Protein AF-A0A8H7BZ97-F1 (afdb_monomer_lite)

Foldseek 3Di:
DDPDDDDDDDDDDDDDDDDDPPDDDDDDDDDDDDDDDDDDPPDPDDPDQDPVRVVVVVVVVVVVVVVVVVVVLVVLLVVQPVNVPDDSDPVVSVVSSVVVVVVVVVVVVVVVVVVVVVCVVVVDD

InterPro domains:
  IPR011598 Myc-type, basic helix-loop-helix (bHLH) domain [PF00010] (54-104)
  IPR011598 Myc-type, basic helix-loop-helix (bHLH) domain [PS50888] (53-104)
  IPR011598 Myc-type, basic helix-loop-helix (bHLH) domain [SM00353] (59-110)
  IPR036638 Helix-loop-helix DNA-binding domain superfamily [G3DSA:4.10.280.10] (51-124)
  IPR036638 Helix-loop-helix DNA-binding domain superfamily [SSF47459] (47-118)
  IPR052207 Max-like/E-box-binding transcription factors [PTHR15741] (14-121)

Structure (mmCIF, N/CA/C/O backbone):
data_AF-A0A8H7BZ97-F1
#
_entry.id   AF-A0A8H7BZ97-F1
#
loop_
_atom_site.group_PDB
_atom_site.id
_atom_site.type_symbol
_atom_site.label_atom_id
_atom_site.label_alt_id
_atom_site.label_comp_id
_atom_site.label_asym_id
_atom_site.label_entity_id
_atom_site.label_seq_id
_atom_site.pdbx_PDB_ins_code
_atom_site.Cartn_x
_atom_site.Cartn_y
_atom_site.Cartn_z
_atom_site.occupancy
_atom_site.B_iso_or_equiv
_atom_site.auth_seq_id
_atom_site.auth_comp_id
_atom_site.auth_asym_id
_atom_site.auth_atom_id
_atom_site.pdbx_PDB_model_num
ATOM 1 N N . MET A 1 1 ? 20.479 14.311 -51.107 1.00 50.25 1 MET A N 1
ATOM 2 C CA . MET A 1 1 ? 21.415 14.611 -50.001 1.00 50.25 1 MET A CA 1
ATOM 3 C C . MET A 1 1 ? 20.630 14.636 -48.699 1.00 50.25 1 MET A C 1
ATOM 5 O O . MET A 1 1 ? 19.659 15.371 -48.617 1.00 50.25 1 MET A O 1
ATOM 9 N N . ASN A 1 2 ? 20.994 13.790 -47.739 1.00 50.50 2 ASN A N 1
ATOM 10 C CA . ASN A 1 2 ? 20.266 13.553 -46.489 1.00 50.50 2 ASN A CA 1
ATOM 11 C C . ASN A 1 2 ? 20.878 14.430 -45.365 1.00 50.50 2 ASN A C 1
ATOM 13 O O . ASN A 1 2 ? 22.080 14.287 -45.145 1.00 50.50 2 ASN A O 1
ATOM 17 N N . PRO A 1 3 ? 20.142 15.320 -44.666 1.00 59.69 3 PRO A N 1
ATOM 18 C CA . PRO A 1 3 ? 20.711 16.230 -43.664 1.00 59.69 3 PRO A CA 1
ATOM 19 C C . PRO A 1 3 ? 20.408 15.796 -42.216 1.00 59.69 3 PRO A C 1
ATOM 21 O O . PRO A 1 3 ? 19.980 16.604 -41.397 1.00 59.69 3 PRO A O 1
ATOM 24 N N . TYR A 1 4 ? 20.626 14.522 -41.877 1.00 54.09 4 TYR A N 1
ATOM 25 C CA . TYR A 1 4 ? 20.596 14.067 -40.482 1.00 54.09 4 TYR A CA 1
ATOM 26 C C . TYR A 1 4 ? 22.024 14.013 -39.934 1.00 54.09 4 TYR A C 1
ATOM 28 O O . TYR A 1 4 ? 22.737 13.029 -40.110 1.00 54.09 4 TYR A O 1
ATOM 36 N N . HIS A 1 5 ? 22.443 15.103 -39.295 1.00 66.00 5 HIS A N 1
ATOM 37 C CA . HIS A 1 5 ? 23.658 15.168 -38.489 1.00 66.00 5 HIS A CA 1
ATOM 38 C C . HIS A 1 5 ? 23.303 14.770 -37.048 1.00 66.00 5 HIS A C 1
ATOM 40 O O . HIS A 1 5 ? 22.529 15.460 -36.385 1.00 66.00 5 HIS A O 1
ATOM 46 N N . ILE A 1 6 ? 23.821 13.629 -36.590 1.00 67.38 6 ILE A N 1
ATOM 47 C CA . ILE A 1 6 ? 23.679 13.130 -35.215 1.00 67.38 6 ILE A CA 1
ATOM 48 C C . ILE A 1 6 ? 24.960 13.525 -34.457 1.00 67.38 6 ILE A C 1
ATOM 50 O O . ILE A 1 6 ? 26.039 13.172 -34.933 1.00 67.38 6 ILE A O 1
ATOM 54 N N . PRO A 1 7 ? 24.890 14.239 -33.316 1.00 59.19 7 PRO A N 1
ATOM 55 C CA . PRO A 1 7 ? 26.082 14.594 -32.546 1.00 59.19 7 PRO A CA 1
ATOM 56 C C . PRO A 1 7 ? 26.695 13.368 -31.855 1.00 59.19 7 PRO A C 1
ATOM 58 O O . PRO A 1 7 ? 25.981 12.611 -31.193 1.00 59.19 7 PRO A O 1
ATOM 61 N N . GLU A 1 8 ? 28.016 13.202 -31.964 1.00 50.72 8 GLU A N 1
ATOM 62 C CA . GLU A 1 8 ? 28.780 12.221 -31.186 1.00 50.72 8 GLU A CA 1
ATOM 63 C C . GLU A 1 8 ? 28.807 12.578 -29.690 1.00 50.72 8 GLU A C 1
ATOM 65 O O . GLU A 1 8 ? 28.972 13.736 -29.305 1.00 50.72 8 GLU A O 1
ATOM 70 N N . GLN A 1 9 ? 28.659 11.556 -28.845 1.00 47.41 9 GLN A N 1
ATOM 71 C CA . GLN A 1 9 ? 28.860 11.606 -27.394 1.00 47.41 9 GLN A CA 1
ATOM 72 C C . GLN A 1 9 ? 30.162 10.855 -27.043 1.00 47.41 9 GLN A C 1
ATOM 74 O O . GLN A 1 9 ? 30.526 9.913 -27.748 1.00 47.41 9 GLN A O 1
ATOM 79 N N . PRO A 1 10 ? 30.877 11.273 -25.984 1.00 51.00 10 PRO A N 1
ATOM 80 C CA . PRO A 1 10 ? 32.319 11.085 -25.848 1.00 51.00 10 PRO A CA 1
ATOM 81 C C . PRO A 1 10 ? 32.767 9.664 -25.488 1.00 51.00 10 PRO A C 1
ATOM 83 O O . PRO A 1 10 ? 32.074 8.880 -24.841 1.00 51.00 10 PRO A O 1
ATOM 86 N N . HIS A 1 11 ? 34.005 9.399 -25.895 1.00 44.59 11 HIS A N 1
ATOM 87 C CA . HIS A 1 11 ? 34.804 8.190 -25.726 1.00 44.59 11 HIS A CA 1
ATOM 88 C C . HIS A 1 11 ? 34.926 7.768 -24.250 1.00 44.59 11 HIS A C 1
ATOM 90 O O . HIS A 1 11 ? 35.321 8.555 -23.389 1.00 44.59 11 HIS A O 1
ATOM 96 N N . THR A 1 12 ? 34.625 6.503 -23.958 1.00 49.03 12 THR A N 1
ATOM 97 C CA . THR A 1 12 ? 34.840 5.891 -22.643 1.00 49.03 12 THR A CA 1
ATOM 98 C C . THR A 1 12 ? 36.311 5.502 -22.485 1.00 49.03 12 THR A C 1
ATOM 100 O O . THR A 1 12 ? 36.774 4.572 -23.146 1.00 49.03 12 THR A O 1
ATOM 103 N N . SER A 1 13 ? 37.041 6.187 -21.603 1.00 47.22 13 SER A N 1
ATOM 104 C CA . SER A 1 13 ? 38.356 5.739 -21.132 1.00 47.22 13 SER A CA 1
ATOM 105 C C . SER A 1 13 ? 38.217 4.493 -20.261 1.00 47.22 13 SE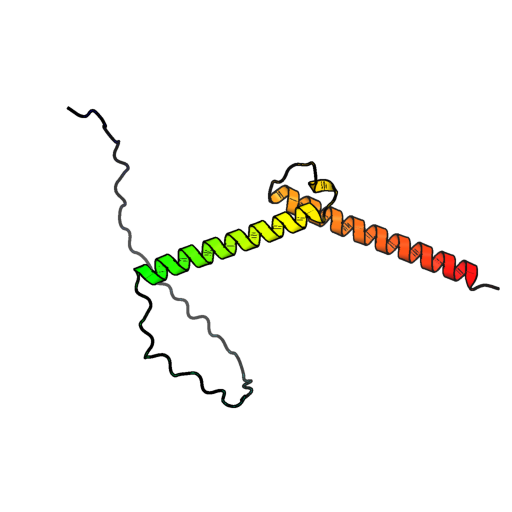R A C 1
ATOM 107 O O . SER A 1 13 ? 37.543 4.507 -19.232 1.00 47.22 13 SER A O 1
ATOM 109 N N . SER A 1 14 ? 38.898 3.431 -20.679 1.00 48.31 14 SER A N 1
ATOM 110 C CA . SER A 1 14 ? 39.205 2.242 -19.893 1.00 48.31 14 SER A CA 1
ATOM 111 C C . SER A 1 14 ? 40.053 2.601 -18.672 1.00 48.31 14 SER A C 1
ATOM 113 O O . SER A 1 14 ? 41.140 3.153 -18.836 1.00 48.31 14 SER A O 1
ATOM 115 N N . GLN A 1 15 ? 39.607 2.224 -17.473 1.00 47.56 15 GLN A N 1
ATOM 116 C CA . GLN A 1 15 ? 40.488 1.988 -16.329 1.00 47.56 15 GLN A CA 1
ATOM 117 C C . GLN A 1 15 ? 40.066 0.689 -15.637 1.00 47.56 15 GLN A C 1
ATOM 119 O O . GLN A 1 15 ? 38.955 0.545 -15.129 1.00 47.56 15 GLN A O 1
ATOM 124 N N . ASP A 1 16 ? 40.979 -0.265 -15.749 1.00 46.84 16 ASP A N 1
ATOM 125 C CA . ASP A 1 16 ? 41.057 -1.561 -15.098 1.00 46.84 16 ASP A CA 1
ATOM 126 C C . ASP A 1 16 ? 41.651 -1.327 -13.706 1.00 46.84 16 ASP A C 1
ATOM 128 O O . ASP A 1 16 ? 42.715 -0.724 -13.629 1.00 46.84 16 ASP A O 1
ATOM 132 N N . ASP A 1 17 ? 40.969 -1.741 -12.634 1.00 46.69 17 ASP A N 1
ATOM 133 C CA . ASP A 1 17 ? 41.590 -1.934 -11.320 1.00 46.69 17 ASP A CA 1
ATOM 134 C C . ASP A 1 17 ? 40.695 -2.783 -10.394 1.00 46.69 17 ASP A C 1
ATOM 136 O O . ASP A 1 17 ? 39.584 -2.405 -10.017 1.00 46.69 17 ASP A O 1
ATOM 140 N N . GLY A 1 18 ? 41.241 -3.917 -9.944 1.00 41.78 18 GLY A N 1
ATOM 141 C CA . GLY A 1 18 ? 41.015 -4.394 -8.576 1.00 41.78 18 GLY A CA 1
ATOM 142 C C . GLY A 1 18 ? 39.983 -5.502 -8.360 1.00 41.78 18 GLY A C 1
ATOM 143 O O . GLY A 1 18 ? 38.935 -5.298 -7.746 1.00 41.78 18 GLY A O 1
ATOM 144 N N . ALA A 1 19 ? 40.346 -6.736 -8.712 1.00 50.22 19 ALA A N 1
ATOM 145 C CA . ALA A 1 19 ? 39.722 -7.939 -8.171 1.00 50.22 19 ALA A CA 1
ATOM 146 C C . ALA A 1 19 ? 39.854 -7.999 -6.633 1.00 50.22 19 ALA A C 1
ATOM 148 O O . ALA A 1 19 ? 40.938 -8.207 -6.094 1.00 50.22 19 ALA A O 1
ATOM 149 N N . ASN A 1 20 ? 38.734 -7.894 -5.911 1.00 46.25 20 ASN A N 1
ATOM 150 C CA . ASN A 1 20 ? 38.662 -8.208 -4.481 1.00 46.25 20 ASN A CA 1
ATOM 151 C C . ASN A 1 20 ? 37.472 -9.137 -4.201 1.00 46.25 20 ASN A C 1
ATOM 153 O O . ASN A 1 20 ? 36.460 -8.755 -3.611 1.00 46.25 20 ASN A O 1
ATOM 157 N N . CYS A 1 21 ? 37.594 -10.392 -4.638 1.00 48.03 21 CYS A N 1
ATOM 158 C CA . CYS A 1 21 ? 36.708 -11.474 -4.216 1.00 48.03 21 CYS A CA 1
ATOM 159 C C . CYS A 1 21 ? 37.060 -11.861 -2.769 1.00 48.03 21 CYS A C 1
ATOM 161 O O . CYS A 1 21 ? 37.845 -12.778 -2.514 1.00 48.03 21 CYS A O 1
ATOM 163 N N . ARG A 1 22 ? 36.508 -11.131 -1.791 1.00 46.12 22 ARG A N 1
ATOM 164 C CA . ARG A 1 22 ? 36.603 -11.513 -0.377 1.00 46.12 22 ARG A CA 1
ATOM 165 C C . ARG A 1 22 ? 35.712 -12.725 -0.126 1.00 46.12 22 ARG A C 1
ATOM 167 O O . ARG A 1 22 ? 34.496 -12.610 0.004 1.00 46.12 22 ARG A O 1
ATOM 174 N N . LYS A 1 23 ? 36.357 -13.889 -0.039 1.00 44.72 23 LYS A N 1
ATOM 175 C CA . LYS A 1 23 ? 35.803 -15.148 0.463 1.00 44.72 23 LYS A CA 1
ATOM 176 C C . LYS A 1 23 ? 35.164 -14.908 1.835 1.00 44.72 23 LYS A C 1
ATOM 178 O O . LYS A 1 23 ? 35.868 -14.632 2.803 1.00 44.72 23 LYS A O 1
ATOM 183 N N . ARG A 1 24 ? 33.838 -15.007 1.926 1.00 37.62 24 ARG A N 1
ATOM 184 C CA . ARG A 1 24 ? 33.128 -15.088 3.206 1.00 37.62 24 ARG A CA 1
ATOM 185 C C . ARG A 1 24 ? 32.825 -16.560 3.473 1.00 37.62 24 ARG A C 1
ATOM 187 O O . ARG A 1 24 ? 32.017 -17.156 2.772 1.00 37.62 24 ARG A O 1
ATOM 194 N N . SER A 1 25 ? 33.527 -17.127 4.453 1.00 45.34 25 SER A N 1
ATOM 195 C CA . SER A 1 25 ? 33.298 -18.469 4.986 1.00 45.34 25 SER A CA 1
ATOM 196 C C . SER A 1 25 ? 31.845 -18.631 5.428 1.00 45.34 25 SER A C 1
ATOM 198 O O . SER A 1 25 ? 31.385 -17.903 6.305 1.00 45.34 25 SER A O 1
ATOM 200 N N . THR A 1 26 ? 31.138 -19.594 4.847 1.00 52.12 26 THR A N 1
ATOM 201 C CA . THR A 1 26 ? 29.885 -20.122 5.391 1.00 52.12 26 THR A CA 1
ATOM 202 C C . THR A 1 26 ? 30.215 -21.391 6.168 1.00 52.12 26 THR A C 1
ATOM 204 O O . THR A 1 26 ? 30.483 -22.438 5.576 1.00 52.12 26 THR A O 1
ATOM 207 N N . ASN A 1 27 ? 30.241 -21.280 7.495 1.00 50.66 27 ASN A N 1
ATOM 208 C CA . ASN A 1 27 ? 30.051 -22.427 8.374 1.00 50.66 27 ASN A CA 1
ATOM 209 C C . ASN A 1 27 ? 28.552 -22.715 8.401 1.00 50.66 27 ASN A C 1
ATOM 211 O O . ASN A 1 27 ? 27.832 -21.963 9.045 1.00 50.66 27 ASN A O 1
ATOM 215 N N . ASP A 1 28 ? 28.098 -23.792 7.762 1.00 47.03 28 ASP A N 1
ATOM 216 C CA . ASP A 1 28 ? 26.746 -24.304 7.989 1.00 47.03 28 ASP A CA 1
ATOM 217 C C . ASP A 1 28 ? 26.773 -25.823 8.166 1.00 47.03 28 ASP A C 1
ATOM 219 O O . ASP A 1 28 ? 27.104 -26.611 7.276 1.00 47.03 28 ASP A O 1
ATOM 223 N N . ILE A 1 29 ? 26.465 -26.195 9.405 1.00 49.47 29 ILE A N 1
ATOM 224 C CA . ILE A 1 29 ? 26.365 -27.539 9.948 1.00 49.47 29 ILE A CA 1
ATOM 225 C C . ILE A 1 29 ? 25.043 -28.167 9.484 1.00 49.47 29 ILE A C 1
ATOM 227 O O . ILE A 1 29 ? 23.972 -27.601 9.654 1.00 49.47 29 ILE A O 1
ATOM 231 N N . ALA A 1 30 ? 25.168 -29.367 8.916 1.00 49.69 30 ALA A N 1
ATOM 232 C CA . ALA A 1 30 ? 24.232 -30.493 8.923 1.00 49.69 30 ALA A CA 1
ATOM 233 C C . ALA A 1 30 ? 22.712 -30.225 8.997 1.00 49.69 30 ALA A C 1
ATOM 235 O O . ALA A 1 30 ? 22.175 -29.941 10.061 1.00 49.69 30 ALA A O 1
ATOM 236 N N . SER A 1 31 ? 21.985 -30.585 7.928 1.00 46.59 31 SER A N 1
ATOM 237 C CA . SER A 1 31 ? 20.880 -31.573 7.995 1.00 46.59 31 SER A CA 1
ATOM 238 C C . SER A 1 31 ? 20.312 -31.905 6.600 1.00 46.59 31 SER A C 1
ATOM 240 O O . SER A 1 31 ? 19.669 -31.097 5.940 1.00 46.59 31 SER A O 1
ATOM 242 N N . ARG A 1 32 ? 20.546 -33.142 6.136 1.00 55.00 32 ARG A N 1
ATOM 243 C CA . ARG A 1 32 ? 19.887 -33.755 4.962 1.00 55.00 32 ARG A CA 1
ATOM 244 C C . ARG A 1 32 ? 18.599 -34.452 5.402 1.00 55.00 32 ARG A C 1
ATOM 246 O O . ARG A 1 32 ? 18.685 -35.287 6.300 1.00 55.00 32 ARG A O 1
ATOM 253 N N . PRO A 1 33 ? 17.497 -34.333 4.645 1.00 48.34 33 PRO A N 1
ATOM 254 C CA . PRO A 1 33 ? 16.532 -35.413 4.519 1.00 48.34 33 PRO A CA 1
ATOM 255 C C . PRO A 1 33 ? 16.670 -36.081 3.143 1.00 48.34 33 PRO A C 1
ATOM 257 O O . PRO A 1 33 ? 16.677 -35.431 2.096 1.00 48.34 33 PRO A O 1
ATOM 260 N N . LYS A 1 34 ? 16.800 -37.412 3.137 1.00 50.94 34 LYS A N 1
ATOM 261 C CA . LYS A 1 34 ? 16.687 -38.233 1.926 1.00 50.94 34 LYS A CA 1
ATOM 262 C C . LYS A 1 34 ? 15.208 -38.496 1.639 1.00 50.94 34 LYS A C 1
ATOM 264 O O . LYS A 1 34 ? 14.562 -39.177 2.426 1.00 50.94 34 LYS A O 1
ATOM 269 N N . SER A 1 35 ? 14.697 -38.045 0.495 1.00 51.81 35 SER A N 1
ATOM 270 C CA . SER A 1 35 ? 13.411 -38.500 -0.048 1.00 51.81 35 SER A CA 1
ATOM 271 C C . SER A 1 35 ? 13.612 -39.211 -1.389 1.00 51.81 35 SER A C 1
ATOM 273 O O . SER A 1 35 ? 14.479 -38.862 -2.193 1.00 51.81 35 SER A O 1
ATOM 275 N N . LYS A 1 36 ? 12.877 -40.317 -1.540 1.00 48.94 36 LYS A N 1
ATOM 276 C CA . LYS A 1 36 ? 13.073 -41.371 -2.537 1.00 48.94 36 LYS A CA 1
ATOM 277 C C . LYS A 1 36 ? 12.598 -40.962 -3.934 1.00 48.94 36 LYS A C 1
ATOM 279 O O . LYS A 1 36 ? 11.783 -40.062 -4.105 1.00 48.94 36 LYS A O 1
ATOM 284 N N . GLY A 1 37 ? 13.166 -41.656 -4.919 1.00 47.59 37 GLY A N 1
ATOM 285 C CA . GLY A 1 37 ? 13.112 -41.363 -6.343 1.00 47.59 37 GLY A CA 1
ATOM 286 C C . GLY A 1 37 ? 11.714 -41.196 -6.927 1.00 47.59 37 GLY A C 1
ATOM 287 O O . GLY A 1 37 ? 10.865 -42.078 -6.842 1.00 47.59 37 GLY A O 1
ATOM 288 N N . ARG A 1 38 ? 11.550 -40.080 -7.632 1.00 53.44 38 ARG A N 1
ATOM 289 C CA . ARG A 1 38 ? 10.683 -39.976 -8.801 1.00 53.44 38 ARG A CA 1
ATOM 290 C C . ARG A 1 38 ? 11.627 -39.734 -9.968 1.00 53.44 38 ARG A C 1
ATOM 292 O O . ARG A 1 38 ? 12.382 -38.761 -9.949 1.00 53.44 38 ARG A O 1
ATOM 299 N N . GLU A 1 39 ? 11.666 -40.678 -10.896 1.00 53.78 39 GLU A N 1
ATOM 300 C CA . GLU A 1 39 ? 12.589 -40.718 -12.025 1.00 53.78 39 GLU A CA 1
ATOM 301 C C . GLU A 1 39 ? 12.475 -39.437 -12.859 1.00 53.78 39 GLU A C 1
ATOM 303 O O . GLU A 1 39 ? 11.580 -39.251 -13.682 1.00 53.78 39 GLU A O 1
ATOM 308 N N . ARG A 1 40 ? 13.376 -38.489 -12.580 1.00 57.31 40 ARG A N 1
ATOM 309 C CA . ARG A 1 40 ? 13.558 -37.296 -13.395 1.00 57.31 40 ARG A CA 1
ATOM 310 C C . ARG A 1 40 ? 14.191 -37.785 -14.686 1.00 57.31 40 ARG A C 1
ATOM 312 O O . ARG A 1 40 ? 15.356 -38.178 -14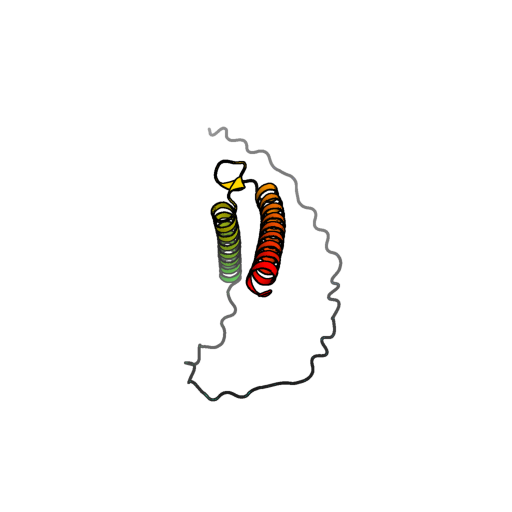.667 1.00 57.31 40 ARG A O 1
ATOM 319 N N . ARG A 1 41 ? 13.422 -37.756 -15.782 1.00 57.91 41 ARG A N 1
ATOM 320 C CA . ARG A 1 41 ? 13.951 -37.835 -17.150 1.00 57.91 41 ARG A CA 1
ATOM 321 C C . ARG A 1 41 ? 15.259 -37.051 -17.180 1.00 57.91 41 ARG A C 1
ATOM 323 O O . ARG A 1 41 ? 15.256 -35.851 -16.893 1.00 57.91 41 ARG A O 1
ATOM 330 N N . ARG A 1 42 ? 16.364 -37.763 -17.406 1.00 57.12 42 ARG A N 1
ATOM 331 C CA . ARG A 1 42 ? 17.714 -37.203 -17.414 1.00 57.12 42 ARG A CA 1
ATOM 332 C C . ARG A 1 42 ? 17.750 -36.163 -18.526 1.00 57.12 42 ARG A C 1
ATOM 334 O O . ARG A 1 42 ? 17.821 -36.513 -19.698 1.00 57.12 42 ARG A O 1
ATOM 341 N N . LYS A 1 43 ? 17.602 -34.889 -18.157 1.00 58.53 43 LYS A N 1
ATOM 342 C CA . LYS A 1 43 ? 17.910 -33.778 -19.054 1.00 58.53 43 LYS A CA 1
ATOM 343 C C . LYS A 1 43 ? 19.375 -33.951 -19.448 1.00 58.53 43 LYS A C 1
ATOM 345 O O . LYS A 1 43 ? 20.196 -34.270 -18.586 1.00 58.53 43 LYS A O 1
ATOM 350 N N . ALA A 1 44 ? 19.635 -33.834 -20.746 1.00 60.47 44 ALA A N 1
ATOM 351 C CA . ALA A 1 44 ? 20.961 -33.905 -21.343 1.00 60.47 44 ALA A CA 1
ATOM 352 C C . ALA A 1 44 ? 21.952 -32.994 -20.584 1.00 60.47 44 ALA A C 1
ATOM 354 O O . ALA A 1 44 ? 21.503 -32.070 -19.892 1.00 60.47 44 ALA A O 1
ATOM 355 N N . PRO A 1 45 ? 23.269 -33.270 -20.660 1.00 52.97 45 PRO A N 1
ATOM 356 C CA . PRO A 1 45 ? 24.286 -32.511 -19.940 1.00 52.97 45 PRO A CA 1
ATOM 357 C C . PRO A 1 45 ? 24.043 -31.023 -20.163 1.00 52.97 45 PRO A C 1
ATOM 359 O O . PRO A 1 45 ? 23.857 -30.600 -21.295 1.00 52.97 45 PRO A O 1
ATOM 362 N N . HIS A 1 46 ? 23.955 -30.282 -19.062 1.00 57.84 46 HIS A N 1
ATOM 363 C CA . HIS A 1 46 ? 23.692 -28.851 -18.998 1.00 57.84 46 HIS A CA 1
ATOM 364 C C . HIS A 1 46 ? 24.474 -28.095 -20.083 1.00 57.84 46 HIS A C 1
ATOM 366 O O . HIS A 1 46 ? 25.646 -27.780 -19.891 1.00 57.84 46 HIS A O 1
ATOM 372 N N . GLU A 1 47 ? 23.824 -27.780 -21.207 1.00 62.97 47 GLU A N 1
ATOM 373 C CA . GLU A 1 47 ? 24.279 -26.686 -22.053 1.00 62.97 47 GLU A CA 1
ATOM 374 C C . GLU A 1 47 ? 24.224 -25.447 -21.166 1.00 62.97 47 GLU A C 1
ATOM 376 O O . GLU A 1 47 ? 23.187 -25.093 -20.590 1.00 62.97 47 GLU A O 1
ATOM 381 N N . LEU A 1 48 ? 25.398 -24.875 -20.929 1.00 74.81 48 LEU A N 1
ATOM 382 C CA . LEU A 1 48 ? 25.523 -23.566 -20.323 1.00 74.81 48 LEU A CA 1
ATOM 383 C C . LEU A 1 48 ? 24.695 -22.621 -21.195 1.00 74.81 48 LEU A C 1
ATOM 385 O O . LEU A 1 48 ? 24.913 -22.573 -22.402 1.00 74.81 48 LEU A O 1
ATOM 389 N N . LEU A 1 49 ? 23.742 -21.908 -20.586 1.00 74.81 49 LEU A N 1
ATOM 390 C CA . LEU A 1 49 ? 22.964 -20.882 -21.282 1.00 74.81 49 LEU A CA 1
ATOM 391 C C . LEU A 1 49 ? 23.939 -19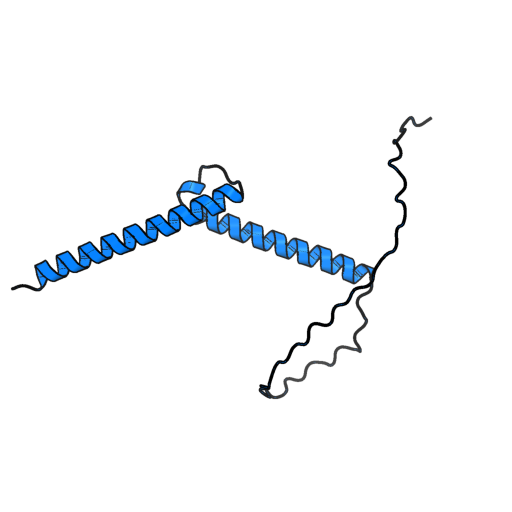.990 -22.053 1.00 74.81 49 LEU A C 1
ATOM 393 O O . LEU A 1 49 ? 24.908 -19.488 -21.467 1.00 74.81 49 LEU A O 1
ATOM 397 N N . THR A 1 50 ? 23.697 -19.808 -23.345 1.00 86.69 50 THR A N 1
ATOM 398 C CA . THR A 1 50 ? 24.491 -18.891 -24.165 1.00 86.69 50 THR A CA 1
ATOM 399 C C . THR A 1 50 ? 24.439 -17.485 -23.560 1.00 86.69 50 THR A C 1
ATOM 401 O O . THR A 1 50 ? 23.499 -17.129 -22.846 1.00 86.69 50 THR A O 1
ATOM 404 N N . GLU A 1 51 ? 25.432 -16.641 -23.838 1.00 86.06 51 GLU A N 1
ATOM 405 C CA . GLU A 1 51 ? 25.427 -15.254 -23.342 1.00 86.06 51 GLU A CA 1
ATOM 406 C C . GLU A 1 51 ? 24.160 -14.491 -23.782 1.00 86.06 51 GLU A C 1
ATOM 408 O O . GLU A 1 51 ? 23.591 -13.706 -23.017 1.00 86.06 51 GLU A O 1
ATOM 413 N N . ALA A 1 52 ? 23.647 -14.798 -24.978 1.00 87.94 52 ALA A N 1
ATOM 414 C CA . ALA A 1 52 ? 22.375 -14.283 -25.475 1.00 87.94 52 ALA A CA 1
ATOM 415 C C . ALA A 1 52 ? 21.177 -14.767 -24.635 1.00 87.94 52 ALA A C 1
ATOM 417 O O . ALA A 1 52 ? 20.340 -13.955 -24.233 1.00 87.94 52 ALA A O 1
ATOM 418 N N . GLU A 1 53 ? 21.110 -16.061 -24.314 1.00 89.31 53 GLU A N 1
ATOM 419 C CA . GLU A 1 53 ? 20.046 -16.633 -23.477 1.00 89.31 53 GLU A CA 1
ATOM 420 C C . GLU A 1 53 ? 20.108 -16.141 -22.032 1.00 89.31 53 GLU A C 1
ATOM 422 O O . GLU A 1 53 ? 19.066 -15.840 -21.448 1.00 89.31 53 GLU A O 1
ATOM 427 N N . LYS A 1 54 ? 21.305 -15.992 -21.452 1.00 92.00 54 LYS A N 1
ATOM 428 C CA . LYS A 1 54 ? 21.477 -15.392 -20.120 1.00 92.00 54 LYS A CA 1
ATOM 429 C C . LYS A 1 54 ? 20.949 -13.962 -20.097 1.00 92.00 54 LYS A C 1
ATOM 431 O O . LYS A 1 54 ? 20.194 -13.609 -19.191 1.00 92.00 54 LYS A O 1
ATOM 436 N N . LYS A 1 55 ? 21.291 -13.150 -21.104 1.00 93.62 55 LYS A N 1
ATOM 437 C CA . LYS A 1 55 ? 20.802 -11.769 -21.229 1.00 93.62 55 LYS A CA 1
ATOM 438 C C . LYS A 1 55 ? 19.281 -11.724 -21.381 1.00 93.62 55 LYS A C 1
ATOM 440 O O . LYS A 1 55 ? 18.625 -10.941 -20.692 1.00 93.62 55 LYS A O 1
ATOM 445 N N . ALA A 1 56 ? 18.714 -12.584 -22.226 1.00 93.56 56 ALA A N 1
ATOM 446 C CA . ALA A 1 56 ? 17.268 -12.688 -22.407 1.00 93.56 56 ALA A CA 1
ATOM 447 C C . ALA A 1 56 ? 16.557 -13.107 -21.108 1.00 93.56 56 ALA A C 1
ATOM 449 O O . ALA A 1 56 ? 15.572 -12.484 -20.708 1.00 93.56 56 ALA A O 1
ATOM 450 N N . ASN A 1 57 ? 17.085 -14.111 -20.404 1.00 95.31 57 ASN A N 1
ATOM 451 C CA . ASN A 1 57 ? 16.517 -14.587 -19.147 1.00 95.31 57 ASN A CA 1
ATOM 452 C C . ASN A 1 57 ? 16.620 -13.540 -18.028 1.00 95.31 57 ASN A C 1
ATOM 454 O O . ASN A 1 57 ? 15.673 -13.379 -17.260 1.00 95.31 57 ASN A O 1
ATOM 458 N N . HIS A 1 58 ? 17.724 -12.791 -17.966 1.00 97.00 58 HIS A N 1
ATOM 459 C CA . HIS A 1 58 ? 17.885 -11.680 -17.030 1.00 97.00 58 HIS A CA 1
ATOM 460 C C . HIS A 1 58 ? 16.821 -10.596 -17.257 1.00 97.00 58 HIS A C 1
ATOM 462 O O . HIS A 1 58 ? 16.144 -10.191 -16.312 1.00 97.00 58 HIS A O 1
ATOM 468 N N . ILE A 1 59 ? 16.613 -10.176 -18.511 1.00 96.62 59 ILE A N 1
ATOM 469 C CA . ILE A 1 59 ? 15.577 -9.192 -18.866 1.00 96.62 59 ILE A CA 1
ATOM 470 C C . ILE A 1 59 ? 14.186 -9.712 -18.486 1.00 96.62 59 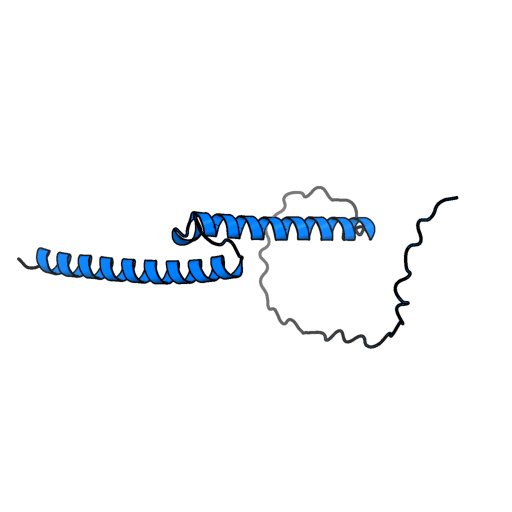ILE A C 1
ATOM 472 O O . ILE A 1 59 ? 13.428 -9.001 -17.829 1.00 96.62 59 ILE A O 1
ATOM 476 N N . ALA A 1 60 ? 13.865 -10.957 -18.846 1.00 97.38 60 ALA A N 1
ATOM 477 C CA . ALA A 1 60 ? 12.569 -11.558 -18.542 1.00 97.38 60 ALA A CA 1
ATOM 478 C C . ALA A 1 60 ? 12.325 -11.686 -17.027 1.00 97.38 60 ALA A C 1
ATOM 480 O O . ALA A 1 60 ? 11.243 -11.363 -16.532 1.00 97.38 60 ALA A O 1
ATOM 481 N N . SER A 1 61 ? 13.340 -12.117 -16.274 1.00 97.75 61 SER A N 1
ATOM 482 C CA . SER A 1 61 ? 13.261 -12.257 -14.817 1.00 97.75 61 SER A CA 1
ATOM 483 C C . SER A 1 61 ? 13.052 -10.907 -14.135 1.00 97.75 61 SER A C 1
ATOM 485 O O . SER A 1 61 ? 12.217 -10.797 -13.236 1.00 97.75 61 SER A O 1
ATOM 487 N N . GLU A 1 62 ? 13.742 -9.863 -14.592 1.00 98.19 62 GLU A N 1
ATOM 488 C CA . GLU A 1 62 ? 13.587 -8.517 -14.042 1.00 98.19 62 GLU A CA 1
ATOM 489 C C . GLU A 1 62 ? 12.238 -7.887 -14.423 1.00 98.19 62 GLU A C 1
ATOM 491 O O . GLU A 1 62 ? 11.596 -7.259 -13.581 1.00 98.19 62 GLU A O 1
ATOM 496 N N . GLN A 1 63 ? 11.745 -8.103 -15.646 1.00 98.50 63 GLN A N 1
ATOM 497 C CA . GLN A 1 63 ? 10.393 -7.686 -16.039 1.00 98.50 63 GLN A CA 1
ATOM 498 C C . GLN A 1 63 ? 9.329 -8.335 -15.152 1.00 98.50 63 GLN A C 1
ATOM 500 O O . GLN A 1 63 ? 8.473 -7.634 -14.608 1.00 98.50 63 GLN A O 1
ATOM 505 N N . LYS A 1 64 ? 9.422 -9.653 -14.938 1.00 98.38 64 LYS A N 1
ATOM 506 C CA . LYS A 1 64 ? 8.519 -10.382 -14.040 1.00 98.38 64 LYS A CA 1
ATOM 507 C C . LYS A 1 64 ? 8.608 -9.855 -12.608 1.00 98.38 64 LYS A C 1
ATOM 509 O O . LYS A 1 64 ? 7.580 -9.631 -11.971 1.00 98.38 64 LYS A O 1
ATOM 514 N N . ARG A 1 65 ? 9.821 -9.612 -12.100 1.00 98.38 65 ARG A N 1
ATOM 515 C CA . ARG A 1 65 ? 10.028 -9.020 -10.771 1.00 98.38 65 ARG A CA 1
ATOM 516 C C . ARG A 1 65 ? 9.339 -7.656 -10.661 1.00 98.38 65 ARG A C 1
ATOM 518 O O . ARG A 1 65 ? 8.605 -7.432 -9.702 1.00 98.38 65 ARG A O 1
ATOM 525 N N . ARG A 1 66 ? 9.522 -6.770 -11.645 1.00 98.19 66 ARG A N 1
ATOM 526 C CA . ARG A 1 66 ? 8.881 -5.442 -11.677 1.00 98.19 66 ARG A CA 1
ATOM 527 C C . ARG A 1 66 ? 7.362 -5.527 -11.767 1.00 98.19 66 ARG A C 1
ATOM 529 O O . ARG A 1 66 ? 6.680 -4.763 -11.093 1.00 98.19 66 ARG A O 1
ATOM 536 N N . GLN A 1 67 ? 6.831 -6.453 -12.560 1.00 98.25 67 GLN A N 1
ATOM 537 C CA . GLN A 1 67 ? 5.390 -6.676 -12.652 1.00 98.25 67 GLN A CA 1
ATOM 538 C C . GLN A 1 67 ? 4.808 -7.122 -11.307 1.00 98.25 67 GLN A C 1
ATOM 540 O O . GLN A 1 67 ? 3.807 -6.565 -10.872 1.00 98.25 67 GLN A O 1
ATOM 545 N N . ASN A 1 68 ? 5.464 -8.055 -10.614 1.00 98.19 68 ASN A N 1
ATOM 546 C CA . ASN A 1 68 ? 5.025 -8.495 -9.289 1.00 98.19 68 ASN A CA 1
ATOM 547 C C . ASN A 1 68 ? 5.016 -7.348 -8.269 1.00 98.19 68 ASN A C 1
ATOM 549 O O . ASN A 1 68 ? 4.092 -7.258 -7.467 1.00 98.19 68 ASN A O 1
ATOM 553 N N . ILE A 1 69 ? 6.019 -6.462 -8.309 1.00 97.25 69 ILE A N 1
ATOM 554 C CA . ILE A 1 69 ? 6.062 -5.279 -7.437 1.00 97.25 69 ILE A CA 1
ATOM 555 C C . ILE A 1 69 ? 4.870 -4.357 -7.721 1.00 97.25 69 ILE A C 1
ATOM 557 O O . ILE A 1 69 ? 4.196 -3.941 -6.784 1.00 97.25 69 ILE A O 1
ATOM 561 N N . ARG A 1 70 ? 4.568 -4.084 -8.998 1.00 96.38 70 ARG A N 1
ATOM 562 C CA . ARG A 1 70 ? 3.409 -3.260 -9.386 1.00 96.38 70 ARG A CA 1
ATOM 563 C C . ARG A 1 70 ? 2.092 -3.854 -8.898 1.00 96.38 70 ARG A C 1
ATOM 565 O O . ARG A 1 70 ? 1.330 -3.148 -8.257 1.00 96.38 70 ARG A O 1
ATOM 572 N N . LEU A 1 71 ? 1.890 -5.157 -9.098 1.00 96.69 71 LEU A N 1
ATOM 573 C CA . LEU A 1 71 ? 0.699 -5.852 -8.602 1.00 96.69 71 LEU A CA 1
ATOM 574 C C . LEU A 1 71 ? 0.557 -5.742 -7.077 1.00 96.69 71 LEU A C 1
ATOM 576 O O . LEU A 1 71 ? -0.552 -5.607 -6.572 1.00 96.69 71 LEU A O 1
ATOM 580 N N . GLY A 1 72 ? 1.670 -5.773 -6.337 1.00 96.19 72 GLY A N 1
ATOM 581 C CA . GLY A 1 72 ? 1.657 -5.534 -4.893 1.00 96.19 72 GLY A CA 1
ATOM 582 C C . GLY A 1 72 ? 1.205 -4.116 -4.527 1.00 96.19 72 GLY A C 1
ATOM 583 O O . GLY A 1 72 ? 0.434 -3.946 -3.588 1.00 96.19 72 GLY A O 1
ATOM 584 N N . PHE A 1 73 ? 1.637 -3.101 -5.280 1.00 95.94 73 PHE A N 1
ATOM 585 C CA . PHE A 1 73 ? 1.171 -1.724 -5.092 1.00 95.94 73 PHE A CA 1
ATOM 586 C C . PHE A 1 73 ? -0.306 -1.547 -5.454 1.00 95.94 73 PHE A C 1
ATOM 588 O O . PHE A 1 73 ? -1.015 -0.871 -4.713 1.00 95.94 73 PHE A O 1
ATOM 595 N N . ASP A 1 74 ? -0.779 -2.186 -6.523 1.00 93.62 74 ASP A N 1
ATOM 596 C CA . ASP A 1 74 ? -2.194 -2.152 -6.908 1.00 93.62 74 ASP A CA 1
ATOM 597 C C . ASP A 1 74 ? -3.078 -2.734 -5.788 1.00 93.62 74 ASP A C 1
ATOM 599 O O . ASP A 1 74 ? -4.044 -2.103 -5.367 1.00 93.62 74 ASP A O 1
ATOM 603 N N . GLN A 1 75 ? -2.675 -3.864 -5.194 1.00 94.62 75 GLN A N 1
ATOM 604 C CA . GLN A 1 75 ? -3.373 -4.444 -4.037 1.00 94.62 75 GLN A CA 1
ATOM 605 C C . GLN A 1 75 ? -3.389 -3.509 -2.819 1.00 94.62 75 GLN A C 1
ATOM 607 O O . GLN A 1 75 ? -4.390 -3.436 -2.108 1.00 94.62 75 GLN A O 1
ATOM 612 N N . LEU A 1 76 ? -2.292 -2.789 -2.557 1.00 94.19 76 LEU A N 1
ATOM 613 C CA . LEU A 1 76 ? -2.256 -1.808 -1.468 1.00 94.19 76 LEU A CA 1
ATOM 614 C C . LEU A 1 76 ? -3.225 -0.647 -1.715 1.00 94.19 76 LEU A C 1
ATOM 616 O O . LEU A 1 76 ? -3.856 -0.183 -0.766 1.00 94.19 76 LEU A O 1
ATOM 620 N N . ILE A 1 77 ? -3.360 -0.190 -2.961 1.00 93.75 77 ILE A N 1
ATOM 621 C CA . ILE A 1 77 ? -4.310 0.870 -3.324 1.00 93.75 77 ILE A CA 1
ATOM 622 C C . ILE A 1 77 ? -5.750 0.413 -3.069 1.00 93.75 77 ILE A C 1
ATOM 624 O O . ILE A 1 77 ? -6.535 1.190 -2.527 1.00 93.75 77 ILE A O 1
ATOM 628 N N . ASP 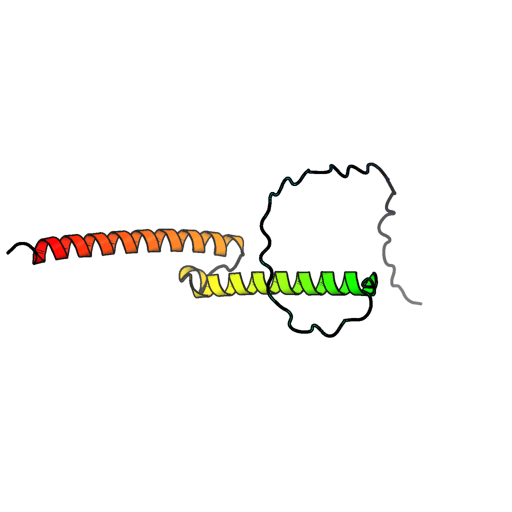A 1 78 ? -6.078 -0.834 -3.405 1.00 92.88 78 ASP A N 1
ATOM 629 C CA . ASP A 1 78 ? -7.428 -1.379 -3.228 1.00 92.88 78 ASP A CA 1
ATOM 630 C C . ASP A 1 78 ? -7.807 -1.553 -1.748 1.00 92.88 78 ASP A C 1
ATOM 632 O O . ASP A 1 78 ? -8.951 -1.312 -1.361 1.00 92.88 78 ASP A O 1
ATOM 636 N N . ILE A 1 79 ? -6.854 -1.962 -0.904 1.00 93.12 79 ILE A N 1
ATOM 637 C CA . ILE A 1 79 ? -7.103 -2.234 0.521 1.00 93.12 79 ILE A CA 1
ATOM 638 C C . ILE A 1 79 ? -7.150 -0.943 1.347 1.00 93.12 79 ILE A C 1
ATOM 640 O O . ILE A 1 79 ? -7.881 -0.877 2.335 1.00 93.12 79 ILE A O 1
ATOM 644 N N . VAL A 1 80 ? -6.361 0.074 0.989 1.00 93.94 80 VAL A N 1
ATOM 645 C CA . VAL A 1 80 ? -6.219 1.301 1.784 1.00 93.94 80 VAL A CA 1
ATOM 646 C C . VAL A 1 80 ? -7.230 2.355 1.308 1.00 93.94 80 VAL A C 1
ATOM 648 O O . VAL A 1 80 ? -7.030 2.967 0.256 1.00 93.94 80 VAL A O 1
ATOM 651 N N . PRO A 1 81 ? -8.272 2.685 2.100 1.00 89.88 81 PRO A N 1
ATOM 652 C CA . PRO A 1 81 ? -9.371 3.535 1.630 1.00 89.88 81 PRO A CA 1
ATOM 653 C C . PRO A 1 81 ? -8.927 4.935 1.188 1.00 89.88 81 PRO A C 1
ATOM 655 O O . PRO A 1 81 ? -9.505 5.515 0.270 1.00 89.88 81 PRO A O 1
ATOM 658 N N . SER A 1 82 ? -7.868 5.469 1.805 1.00 86.81 82 SER A N 1
ATOM 659 C CA . SER A 1 82 ? -7.330 6.804 1.519 1.00 86.81 82 SER A CA 1
ATOM 660 C C . SER A 1 82 ? -6.603 6.922 0.173 1.00 86.81 82 SER A C 1
ATOM 662 O O . SER A 1 82 ? -6.303 8.041 -0.245 1.00 86.81 82 SER A O 1
ATOM 664 N N . LEU A 1 83 ? -6.328 5.808 -0.516 1.00 87.81 83 LEU A N 1
ATOM 665 C CA . LEU A 1 83 ? -5.609 5.780 -1.797 1.00 87.81 83 LEU A CA 1
ATOM 666 C C . LEU A 1 83 ? -6.524 5.635 -3.024 1.00 87.81 83 LEU A C 1
ATOM 668 O O . LEU A 1 83 ? -6.074 5.851 -4.148 1.00 87.81 83 LEU A O 1
ATOM 672 N N . THR A 1 84 ? -7.810 5.338 -2.824 1.00 80.31 84 THR A N 1
ATOM 673 C CA . THR A 1 84 ? -8.786 5.069 -3.899 1.00 80.31 84 THR A CA 1
ATOM 674 C C . THR A 1 84 ? -8.943 6.229 -4.897 1.00 80.31 84 THR A C 1
ATOM 676 O O . THR A 1 84 ? -8.951 6.006 -6.109 1.00 80.31 84 THR A O 1
ATOM 679 N N . HIS A 1 85 ? -8.981 7.472 -4.406 1.00 74.38 85 HIS A N 1
ATOM 680 C CA . HIS A 1 85 ? -9.238 8.683 -5.205 1.00 74.38 85 HIS A CA 1
ATOM 681 C C . HIS A 1 85 ? -8.075 9.698 -5.173 1.00 74.38 85 HIS A C 1
ATOM 683 O O . HIS A 1 85 ? -8.249 10.854 -5.553 1.00 74.38 85 HIS A O 1
ATOM 689 N N . GLY A 1 86 ? -6.899 9.293 -4.677 1.00 72.25 86 GLY A N 1
ATOM 690 C CA . GLY A 1 86 ? -5.779 10.189 -4.368 1.00 72.25 86 GLY A CA 1
ATOM 691 C C . GLY A 1 86 ? -4.499 9.933 -5.169 1.00 72.25 86 GLY A C 1
ATOM 692 O O . GLY A 1 86 ? -4.465 9.168 -6.131 1.00 72.25 86 GLY A O 1
ATOM 693 N N . ASN A 1 87 ? -3.415 10.588 -4.742 1.00 75.44 87 ASN A N 1
ATOM 694 C CA . ASN A 1 87 ? -2.089 10.472 -5.351 1.00 75.44 87 ASN A CA 1
ATOM 695 C C . ASN A 1 87 ? -1.527 9.046 -5.223 1.00 75.44 87 ASN A C 1
ATOM 697 O O . ASN A 1 87 ? -1.405 8.518 -4.119 1.00 75.44 87 ASN A O 1
ATOM 701 N N . ARG A 1 88 ? -1.113 8.460 -6.354 1.00 86.38 88 ARG A N 1
ATOM 702 C CA . ARG A 1 88 ? -0.632 7.069 -6.466 1.00 86.38 88 ARG A CA 1
ATOM 703 C C . ARG A 1 88 ? 0.892 6.950 -6.576 1.00 86.38 88 ARG A C 1
ATOM 705 O O . ARG A 1 88 ? 1.397 6.036 -7.221 1.00 86.38 88 ARG A O 1
ATOM 712 N N . SER A 1 89 ? 1.645 7.891 -6.007 1.00 93.62 89 SER A N 1
ATOM 713 C CA . SER A 1 89 ? 3.104 7.747 -5.974 1.00 93.62 89 SER A CA 1
ATOM 714 C C . SER A 1 89 ? 3.500 6.640 -4.993 1.00 93.62 89 SER A C 1
ATOM 716 O O . SER A 1 89 ? 2.907 6.517 -3.922 1.00 93.62 89 SER A O 1
ATOM 718 N N . GLU A 1 90 ? 4.517 5.844 -5.339 1.00 93.19 90 GLU A N 1
ATOM 719 C CA . GLU A 1 90 ? 4.969 4.699 -4.526 1.00 93.19 90 GLU A CA 1
ATOM 720 C C . GLU A 1 90 ? 5.254 5.104 -3.070 1.00 93.19 90 GLU A C 1
ATOM 722 O O . GLU A 1 90 ? 4.824 4.432 -2.135 1.00 93.19 90 GLU A O 1
ATOM 727 N N . ALA A 1 91 ? 5.896 6.259 -2.864 1.00 94.81 91 ALA A N 1
ATOM 728 C CA . ALA A 1 91 ? 6.178 6.794 -1.533 1.00 94.81 91 ALA A CA 1
ATOM 729 C C . ALA A 1 91 ? 4.901 7.102 -0.727 1.00 94.81 91 ALA A C 1
ATOM 731 O O . ALA A 1 91 ? 4.817 6.756 0.453 1.00 94.81 91 ALA A O 1
ATOM 732 N N . VAL A 1 92 ? 3.892 7.711 -1.360 1.00 94.00 92 VAL A N 1
ATOM 733 C CA . VAL A 1 92 ? 2.615 8.038 -0.705 1.00 94.00 92 VAL A CA 1
ATOM 734 C C . VAL A 1 92 ? 1.829 6.769 -0.394 1.00 94.00 92 VAL A C 1
ATOM 736 O O . VAL A 1 92 ? 1.270 6.666 0.697 1.00 94.00 92 VAL A O 1
ATOM 739 N N . ILE A 1 93 ? 1.830 5.783 -1.297 1.00 95.06 93 ILE A N 1
ATOM 740 C CA . ILE A 1 93 ? 1.160 4.496 -1.071 1.00 95.06 93 ILE A CA 1
ATOM 741 C C . ILE A 1 93 ? 1.728 3.816 0.177 1.00 95.06 93 ILE A C 1
ATOM 743 O O . ILE A 1 93 ? 0.967 3.423 1.064 1.00 95.06 93 ILE A O 1
ATOM 747 N N . LEU A 1 94 ? 3.057 3.735 0.298 1.00 96.19 94 LEU A N 1
ATOM 748 C CA . LEU A 1 94 ? 3.704 3.153 1.478 1.00 96.19 94 LEU A CA 1
ATOM 749 C C . LEU A 1 94 ? 3.367 3.935 2.754 1.00 96.19 94 LEU A C 1
ATOM 751 O O . LEU A 1 94 ? 2.997 3.335 3.765 1.00 96.19 94 LEU A O 1
ATOM 755 N N . GLN A 1 95 ? 3.433 5.268 2.710 1.00 95.19 95 GLN A N 1
ATOM 756 C CA . GLN A 1 95 ? 3.117 6.115 3.861 1.00 95.19 95 GLN A CA 1
ATOM 757 C C . GLN A 1 95 ? 1.668 5.925 4.336 1.00 95.19 95 GLN A C 1
ATOM 759 O O . GLN A 1 95 ? 1.433 5.703 5.527 1.00 95.19 95 GLN A O 1
ATOM 764 N N . LYS A 1 96 ? 0.702 5.969 3.412 1.00 94.94 96 LYS A N 1
ATOM 765 C CA . LYS A 1 96 ? -0.725 5.787 3.715 1.00 94.94 96 LYS A CA 1
ATOM 766 C C . LYS A 1 96 ? -1.052 4.372 4.172 1.00 94.94 96 LYS A C 1
ATOM 768 O O . LYS A 1 96 ? -1.889 4.208 5.056 1.00 94.94 96 LYS A O 1
ATOM 773 N N . SER A 1 97 ? -0.341 3.370 3.662 1.00 95.62 97 SER A N 1
ATOM 774 C CA . SER A 1 97 ? -0.461 1.989 4.141 1.00 95.62 97 SER A CA 1
ATOM 775 C C . SER A 1 97 ? -0.059 1.869 5.614 1.00 95.62 97 SER A C 1
ATOM 777 O O . SER A 1 97 ? -0.791 1.287 6.412 1.00 95.62 97 SER A O 1
ATOM 779 N N . VAL A 1 98 ? 1.065 2.476 6.014 1.00 96.81 98 VAL A N 1
ATOM 780 C CA . VAL A 1 98 ? 1.509 2.471 7.420 1.00 96.81 98 VAL A CA 1
ATOM 781 C C . VAL A 1 98 ? 0.525 3.222 8.325 1.00 96.81 98 VAL A C 1
ATOM 783 O O . VAL A 1 98 ? 0.217 2.752 9.422 1.00 96.81 98 VAL A O 1
ATOM 786 N N . GLU A 1 99 ? 0.016 4.373 7.878 1.00 95.94 99 GLU A N 1
ATOM 787 C CA . GLU A 1 99 ? -1.013 5.139 8.595 1.00 95.94 99 GLU A CA 1
ATOM 788 C C . GLU A 1 99 ? -2.281 4.301 8.819 1.00 95.94 99 GLU A C 1
ATOM 790 O O . GLU A 1 99 ? -2.777 4.211 9.944 1.00 95.94 99 GLU A O 1
ATOM 795 N N . HIS A 1 100 ? -2.749 3.608 7.779 1.00 96.69 100 HIS A N 1
ATOM 796 C CA . HIS A 1 100 ? -3.925 2.751 7.861 1.00 96.69 100 HIS A CA 1
ATOM 797 C C . HIS A 1 100 ? -3.727 1.573 8.827 1.00 96.69 100 HIS A C 1
ATOM 799 O O . HIS A 1 100 ? -4.599 1.309 9.653 1.00 96.69 100 HIS A O 1
ATOM 805 N N . ILE A 1 101 ? -2.560 0.917 8.811 1.00 97.69 101 ILE A N 1
ATOM 806 C CA . ILE A 1 101 ? -2.239 -0.161 9.763 1.00 97.69 101 ILE A CA 1
ATOM 807 C C . ILE A 1 101 ? -2.312 0.343 11.211 1.00 97.69 101 ILE A C 1
ATOM 809 O O . ILE A 1 101 ? -2.908 -0.315 12.066 1.00 97.69 101 ILE A O 1
ATOM 813 N N . ARG A 1 102 ? -1.743 1.520 11.502 1.00 97.81 102 ARG A N 1
ATOM 814 C CA . ARG A 1 102 ? -1.805 2.116 12.850 1.00 97.81 102 ARG A CA 1
ATOM 815 C C . ARG A 1 102 ? -3.243 2.405 13.273 1.00 97.81 102 ARG A C 1
ATOM 817 O O . ARG A 1 102 ? -3.617 2.096 14.403 1.00 97.81 102 ARG A O 1
ATOM 824 N N . HIS A 1 103 ? -4.050 2.937 12.359 1.00 97.25 103 HIS A N 1
ATOM 825 C CA . HIS A 1 103 ? -5.465 3.200 12.602 1.00 97.25 103 HIS A CA 1
ATOM 826 C C . HIS A 1 103 ? -6.251 1.916 12.915 1.00 97.25 103 HIS A C 1
ATOM 828 O O . HIS A 1 103 ? -6.956 1.863 13.922 1.00 97.25 103 HIS A O 1
ATOM 834 N N . LEU A 1 104 ? -6.064 0.850 12.127 1.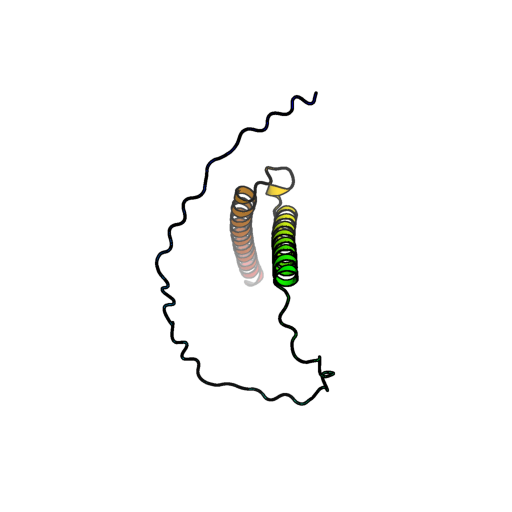00 97.75 104 LEU A N 1
ATOM 835 C CA . LEU A 1 104 ? -6.697 -0.451 12.376 1.00 97.75 104 LEU A CA 1
ATOM 836 C C . LEU A 1 104 ? -6.300 -1.041 13.736 1.00 97.75 104 LEU A C 1
ATOM 838 O O . LEU A 1 104 ? -7.141 -1.613 14.429 1.00 97.75 104 LEU A O 1
ATOM 842 N N . ILE A 1 105 ? -5.036 -0.890 14.149 1.00 98.12 105 ILE A N 1
ATOM 843 C CA . ILE A 1 105 ? -4.578 -1.332 15.474 1.00 98.12 105 ILE A CA 1
ATOM 844 C C . ILE A 1 105 ? -5.299 -0.567 16.589 1.00 98.12 105 ILE A C 1
ATOM 846 O O . ILE A 1 105 ? -5.709 -1.205 17.562 1.00 98.12 105 ILE A O 1
ATOM 850 N N . SER A 1 106 ? -5.472 0.753 16.442 1.00 97.94 106 SER A N 1
ATOM 851 C CA . SER A 1 106 ? -6.226 1.581 17.394 1.00 97.94 106 SER A CA 1
ATOM 852 C C . SER A 1 106 ? -7.667 1.099 17.506 1.00 97.94 106 SER A C 1
ATOM 854 O O . SER A 1 106 ? -8.069 0.669 18.581 1.00 97.94 106 SER A O 1
ATOM 856 N N . ILE A 1 107 ? -8.388 1.021 16.380 1.00 97.62 107 ILE A N 1
ATOM 857 C CA . ILE A 1 107 ? -9.784 0.553 16.344 1.00 97.62 107 ILE A CA 1
ATOM 858 C C . ILE A 1 107 ? -9.910 -0.825 16.995 1.00 97.62 107 ILE A C 1
ATOM 860 O O . ILE A 1 107 ? -10.786 -1.055 17.824 1.00 97.62 107 ILE A O 1
ATOM 864 N N . LYS A 1 108 ? -9.012 -1.757 16.663 1.00 97.75 108 LYS A N 1
ATOM 865 C CA . LYS A 1 108 ? -9.017 -3.106 17.240 1.00 97.75 108 LYS A CA 1
ATOM 866 C C . LYS A 1 108 ? -8.795 -3.083 18.759 1.00 97.75 108 LYS A C 1
ATOM 868 O O . LYS A 1 108 ? -9.326 -3.945 19.456 1.00 97.75 108 LYS A O 1
ATOM 873 N N . ASN A 1 109 ? -7.990 -2.163 19.286 1.00 98.06 109 ASN A N 1
ATOM 874 C CA . ASN A 1 109 ? -7.800 -2.019 20.732 1.00 98.06 109 ASN A CA 1
ATOM 875 C C . ASN A 1 109 ? -9.032 -1.398 21.402 1.00 98.06 109 ASN A C 1
ATOM 877 O O . ASN A 1 109 ? -9.452 -1.903 22.444 1.00 98.06 109 ASN A O 1
ATOM 881 N N . ASP A 1 110 ? -9.631 -0.385 20.778 1.00 97.81 110 ASP A N 1
ATOM 882 C CA . ASP A 1 110 ? -10.819 0.308 21.285 1.00 97.81 110 ASP A CA 1
ATOM 883 C C . ASP A 1 110 ? -12.018 -0.643 21.347 1.00 97.81 110 ASP A C 1
ATOM 885 O O . ASP A 1 110 ? -12.637 -0.790 22.400 1.00 97.81 110 ASP A O 1
ATOM 889 N N . LEU A 1 111 ? -12.275 -1.397 20.271 1.00 97.00 111 LEU A N 1
ATOM 890 C CA . LEU A 1 111 ? -13.309 -2.438 20.249 1.00 97.00 111 LEU A CA 1
ATOM 891 C C . LEU A 1 111 ? -13.056 -3.507 21.315 1.00 97.00 111 LEU A C 1
ATOM 893 O O . LEU A 1 111 ? -13.986 -3.943 21.987 1.00 97.00 111 LEU A O 1
ATOM 897 N N . LYS A 1 112 ? -11.799 -3.927 21.509 1.00 96.75 112 LYS A N 1
ATOM 898 C CA . LYS A 1 112 ? -11.462 -4.875 22.580 1.00 96.75 112 LYS A CA 1
ATOM 899 C C . LYS A 1 112 ? -11.726 -4.301 23.968 1.00 96.75 112 LYS A C 1
ATOM 901 O O . LYS A 1 112 ? -12.066 -5.076 24.855 1.00 96.75 112 LYS A O 1
ATOM 906 N N . SER A 1 113 ? -11.543 -2.997 24.170 1.00 96.38 113 SER A N 1
ATOM 907 C CA . SER A 1 113 ? -11.902 -2.357 25.436 1.00 96.38 113 SER A CA 1
ATOM 908 C C . SER A 1 113 ? -13.405 -2.368 25.639 1.00 96.38 113 SER A C 1
ATOM 910 O O . SER A 1 113 ? -13.858 -2.917 26.632 1.00 96.38 113 SER A O 1
ATOM 912 N N . GLN A 1 114 ? -14.166 -1.916 24.641 1.00 95.50 114 GLN A N 1
ATOM 913 C CA . GLN A 1 114 ? -15.629 -1.900 24.702 1.00 95.50 114 GLN A CA 1
ATOM 914 C C . GLN A 1 114 ? -16.208 -3.290 24.984 1.00 95.50 114 GLN A C 1
ATOM 916 O O . GLN A 1 114 ? -17.110 -3.428 25.802 1.00 95.50 114 GLN A O 1
ATOM 921 N N . VAL A 1 115 ? -15.664 -4.339 24.358 1.00 95.44 115 VAL A N 1
ATOM 922 C CA . VAL A 1 115 ? -16.086 -5.720 24.634 1.00 95.44 115 VAL A CA 1
ATOM 923 C C . VAL A 1 115 ? -15.811 -6.113 26.086 1.00 95.44 115 VAL A C 1
ATOM 925 O O . VAL A 1 115 ? -16.687 -6.706 26.705 1.00 95.44 115 VAL A O 1
ATOM 928 N N . ARG A 1 116 ? -14.640 -5.779 26.648 1.00 94.31 116 ARG A N 1
ATOM 929 C CA . ARG A 1 116 ? -14.341 -6.061 28.064 1.00 94.31 116 ARG A CA 1
ATOM 930 C C . ARG A 1 116 ? -15.269 -5.299 29.004 1.00 94.31 116 ARG A C 1
ATOM 932 O O . ARG A 1 116 ? -15.750 -5.886 29.964 1.00 94.31 116 ARG A O 1
ATOM 939 N N . ASP A 1 117 ? -15.538 -4.034 28.708 1.00 93.88 117 ASP A N 1
ATOM 940 C CA . ASP A 1 117 ? -16.388 -3.181 29.540 1.00 93.88 117 ASP A CA 1
ATOM 941 C C . ASP A 1 117 ? -17.833 -3.707 29.542 1.00 93.88 117 ASP A C 1
ATOM 943 O O . ASP A 1 117 ? -18.446 -3.860 30.596 1.00 93.88 117 ASP A O 1
ATOM 947 N N . LEU A 1 118 ? -18.349 -4.092 28.369 1.00 92.38 118 LEU A N 1
ATOM 948 C CA . LEU A 1 118 ? -19.667 -4.716 28.236 1.00 92.38 118 LEU A CA 1
ATOM 949 C C . LEU A 1 118 ? -19.729 -6.102 28.890 1.00 92.38 118 LEU A C 1
ATOM 951 O O . LEU A 1 118 ? -20.739 -6.437 29.499 1.00 92.38 118 LEU A O 1
ATOM 955 N N . GLN A 1 119 ? -18.666 -6.906 28.796 1.00 91.56 119 GLN A N 1
ATOM 956 C CA . GLN A 1 119 ? -18.575 -8.190 29.499 1.00 91.56 119 GLN A CA 1
ATOM 957 C C . GLN A 1 119 ? -18.557 -8.012 31.019 1.00 91.56 119 GLN A C 1
ATOM 959 O O . GLN A 1 119 ? -19.204 -8.788 31.713 1.00 91.56 119 GLN A O 1
ATOM 964 N N . SER A 1 120 ? -17.867 -6.989 31.529 1.00 92.19 120 SER A N 1
ATOM 965 C CA . SER A 1 120 ? -17.890 -6.641 32.953 1.00 92.19 120 SER A CA 1
ATOM 966 C C . SER A 1 120 ? -19.288 -6.209 33.391 1.00 92.19 120 SER A C 1
ATOM 968 O O . SER A 1 120 ? -19.734 -6.600 34.461 1.00 92.19 120 SER A O 1
ATOM 970 N N . LEU A 1 121 ? -19.995 -5.445 32.554 1.00 91.00 121 LEU A N 1
ATOM 971 C CA . LEU A 1 121 ? -21.352 -4.985 32.844 1.00 91.00 121 LEU A CA 1
ATOM 972 C C . LEU A 1 121 ? -22.384 -6.126 32.814 1.00 91.00 121 LEU A C 1
ATOM 974 O O . LEU A 1 121 ? -23.323 -6.125 33.600 1.00 91.00 121 LEU A O 1
ATOM 978 N N . LEU A 1 122 ? -22.222 -7.094 31.906 1.00 87.06 122 LEU A N 1
ATOM 979 C CA . LEU A 1 122 ? -23.129 -8.241 31.764 1.00 87.06 122 LEU A CA 1
ATOM 980 C C . LEU A 1 122 ? -22.802 -9.389 32.741 1.00 87.06 122 LEU A C 1
ATOM 982 O O . LEU A 1 122 ? -23.648 -10.244 32.980 1.00 87.06 122 LEU A O 1
ATOM 986 N N . GLY A 1 123 ? -21.568 -9.441 33.249 1.00 68.44 123 GLY A N 1
ATOM 987 C CA . GLY A 1 123 ? -21.038 -10.515 34.093 1.00 68.44 123 GLY A CA 1
ATOM 988 C C . GLY A 1 123 ? -21.114 -10.261 35.599 1.00 68.44 123 GLY A C 1
ATOM 989 O O . GLY A 1 123 ? -20.689 -11.126 36.358 1.00 68.44 123 GLY A O 1
ATOM 990 N N . GLU A 1 124 ? -21.654 -9.119 36.032 1.00 59.12 124 GLU A N 1
ATOM 991 C CA . GLU A 1 124 ? -21.942 -8.834 37.441 1.00 59.12 124 GLU A CA 1
ATOM 992 C C . GLU A 1 124 ? -23.455 -8.693 37.670 1.00 59.12 124 GLU A C 1
ATOM 994 O O . GLU A 1 124 ? -24.031 -7.605 37.676 1.00 59.12 124 GLU A O 1
ATOM 999 N N . SER A 1 125 ? -24.110 -9.847 37.822 1.00 48.88 125 SER A N 1
ATOM 1000 C CA . SER A 1 125 ? -25.351 -10.080 38.578 1.00 48.88 125 SER A CA 1
ATOM 1001 C C . SER A 1 125 ? -25.398 -11.548 38.987 1.00 48.88 125 SER A C 1
ATOM 1003 O O . SER A 1 125 ? -25.257 -12.403 38.084 1.00 48.88 125 SER A O 1
#

Organism: NCBI:txid679940

Secondary structure (DSSP, 8-state):
-----PPP----------------------------------PPS-PPPPHHHHHHHHHHHHHHHHHHHHHHHHHHHHH-GGGTTS---HHHHHHHHHHHHHHHHHHHHHHHHHHHHHHHHHS--

Radius of gyration: 29.36 Å; chains: 1; bounding box: 67×58×89 Å

pLDDT: mean 76.64, std 21.18, range [37.62, 98.5]

Sequence (125 aa):
MNPYHIPEQPHTSSQDDGANCRKRSTNDIASRPKSKGRERRRKAPHELLTEAEKKANHIASEQKRRQNIRLGFDQLIDIVPSLTHGNRSEAVILQKSVEHIRHLISIKNDLKSQVRDLQSLLGES